Protein AF-A0A6P0XA49-F1 (afdb_monomer)

Sequence (57 aa):
MSKSINDAGWGQFLTILTVKAGNAGQKTIAVNPKNTSQDCSNCGEKVPKELSQRIHS

pLDDT: mean 82.73, std 12.51, range [44.12, 97.19]

Foldseek 3Di:
DCPVVVVVVVVVVVVVVQVVQVVVVHGDDDDDPPQPVQQDPVPRDGHDDDPVRPDDD

Structure (mmCIF, N/CA/C/O backbone):
data_AF-A0A6P0XA49-F1
#
_entry.id   AF-A0A6P0XA49-F1
#
loop_
_atom_site.group_PDB
_atom_site.id
_atom_site.type_symbol
_atom_site.label_atom_id
_atom_site.label_alt_id
_atom_site.label_comp_id
_atom_site.label_asym_id
_atom_site.label_entity_id
_atom_site.label_seq_id
_atom_site.pdbx_PDB_ins_code
_atom_site.Cartn_x
_atom_site.Cartn_y
_atom_site.Cartn_z
_atom_site.occupancy
_atom_site.B_iso_or_equiv
_atom_site.auth_seq_id
_atom_site.auth_comp_id
_atom_site.auth_asym_id
_atom_site.auth_atom_id
_atom_site.pdbx_PDB_model_num
ATOM 1 N N . MET A 1 1 ? 4.799 14.204 18.262 1.00 44.12 1 MET A N 1
ATOM 2 C CA . MET A 1 1 ? 5.944 14.303 17.326 1.00 44.12 1 MET A CA 1
ATOM 3 C C . MET A 1 1 ? 6.037 13.173 16.283 1.00 44.12 1 MET A C 1
ATOM 5 O O . MET A 1 1 ? 6.897 13.258 15.424 1.00 44.12 1 MET A O 1
ATOM 9 N N . SER A 1 2 ? 5.193 12.131 16.303 1.00 52.06 2 SER A N 1
ATOM 10 C CA . SER A 1 2 ? 5.404 10.893 15.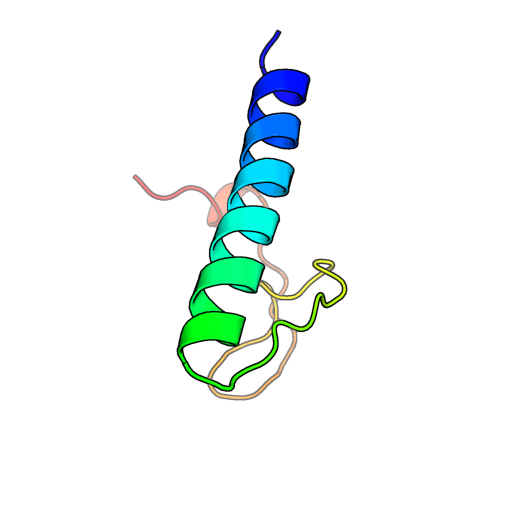519 1.00 52.06 2 SER A CA 1
ATOM 11 C C . SER A 1 2 ? 4.563 10.739 14.243 1.00 52.06 2 SER A C 1
ATOM 13 O O . SER A 1 2 ? 4.839 9.850 13.446 1.00 52.06 2 SER A O 1
ATOM 15 N N . LYS A 1 3 ? 3.549 11.586 14.016 1.00 53.09 3 LYS A N 1
ATOM 16 C CA . LYS A 1 3 ? 2.637 11.434 12.866 1.00 5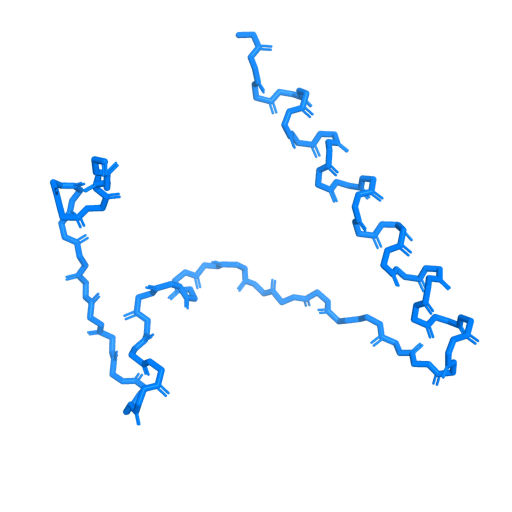3.09 3 LYS A CA 1
ATOM 17 C C . LYS A 1 3 ? 3.341 11.690 11.529 1.00 53.09 3 LYS A C 1
ATOM 19 O O . LYS A 1 3 ? 3.175 10.909 10.607 1.00 53.09 3 LYS A O 1
ATOM 24 N N . SER A 1 4 ? 4.186 12.720 11.463 1.00 59.06 4 SER A N 1
ATOM 25 C CA . SER A 1 4 ? 4.868 13.135 10.229 1.00 59.06 4 SER A CA 1
ATOM 26 C C . SER A 1 4 ? 5.942 12.144 9.764 1.00 59.06 4 SER A C 1
ATOM 28 O O . SER A 1 4 ? 6.079 11.911 8.570 1.00 59.06 4 SER A O 1
ATOM 30 N N . ILE A 1 5 ? 6.677 11.528 10.699 1.00 59.03 5 ILE A N 1
ATOM 31 C CA . ILE A 1 5 ? 7.665 10.477 10.386 1.00 59.03 5 ILE A CA 1
ATOM 32 C C . ILE A 1 5 ? 6.956 9.220 9.874 1.00 59.03 5 ILE A C 1
ATOM 34 O O . ILE A 1 5 ? 7.399 8.608 8.905 1.00 59.03 5 ILE A O 1
ATOM 38 N N . ASN A 1 6 ? 5.831 8.859 10.497 1.00 60.09 6 ASN A N 1
ATOM 39 C CA . ASN A 1 6 ? 5.047 7.700 10.087 1.00 60.09 6 ASN A CA 1
ATOM 40 C C . ASN A 1 6 ? 4.412 7.905 8.698 1.00 60.09 6 ASN A C 1
ATOM 42 O O . ASN A 1 6 ? 4.418 6.984 7.888 1.00 60.09 6 ASN A O 1
ATOM 46 N N . ASP A 1 7 ? 3.932 9.116 8.398 1.00 64.62 7 ASP A N 1
ATOM 47 C CA . ASP A 1 7 ? 3.411 9.488 7.072 1.00 64.62 7 ASP A CA 1
ATOM 48 C C . ASP A 1 7 ? 4.502 9.439 5.987 1.00 64.62 7 ASP A C 1
ATOM 50 O O . ASP A 1 7 ? 4.286 8.884 4.908 1.00 64.62 7 ASP A O 1
ATOM 54 N N . ALA A 1 8 ? 5.703 9.952 6.289 1.00 70.62 8 ALA A N 1
ATOM 55 C CA . ALA A 1 8 ? 6.837 9.914 5.364 1.00 70.62 8 ALA A CA 1
ATOM 56 C C . ALA A 1 8 ? 7.263 8.472 5.023 1.00 70.62 8 ALA A C 1
ATOM 58 O O . ALA A 1 8 ? 7.575 8.174 3.866 1.00 70.62 8 ALA A O 1
ATOM 59 N N . GLY A 1 9 ? 7.213 7.561 6.003 1.00 82.69 9 GLY A N 1
ATOM 60 C CA . GLY A 1 9 ? 7.535 6.145 5.806 1.00 82.69 9 GLY A CA 1
ATOM 61 C C . GLY A 1 9 ? 6.610 5.447 4.804 1.00 82.69 9 GLY A C 1
ATOM 62 O O . GLY A 1 9 ? 7.082 4.705 3.941 1.00 82.69 9 GLY A O 1
ATOM 63 N N . TRP A 1 10 ? 5.304 5.732 4.851 1.00 84.50 10 TRP A N 1
ATOM 64 C CA . TRP A 1 10 ? 4.338 5.162 3.904 1.00 84.50 10 TRP A CA 1
ATOM 65 C C . TRP A 1 10 ? 4.561 5.649 2.470 1.00 84.50 10 TRP A C 1
ATOM 67 O O . TRP A 1 10 ? 4.517 4.841 1.539 1.00 84.50 10 TRP A O 1
ATOM 77 N N . GLY A 1 11 ? 4.863 6.937 2.278 1.00 87.44 11 GLY A N 1
ATOM 78 C CA . GLY A 1 11 ? 5.1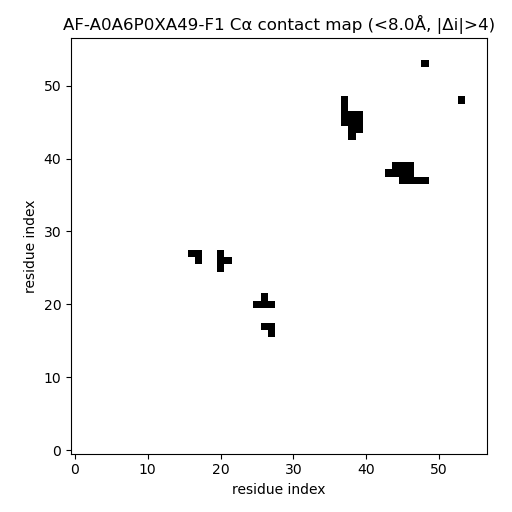94 7.474 0.953 1.00 87.44 11 GLY A CA 1
ATOM 79 C C . GLY A 1 11 ? 6.436 6.809 0.345 1.00 87.44 11 GLY A C 1
ATOM 80 O O . GLY A 1 11 ? 6.435 6.396 -0.822 1.00 87.44 11 GLY A O 1
ATOM 81 N N . GLN A 1 12 ? 7.483 6.625 1.155 1.00 91.00 12 GLN A N 1
ATOM 82 C CA . GLN A 1 12 ? 8.707 5.949 0.722 1.00 91.00 12 GLN A CA 1
ATOM 83 C C . GLN A 1 12 ? 8.461 4.466 0.403 1.00 91.00 12 GLN A C 1
ATOM 85 O O . GLN A 1 12 ? 8.947 3.962 -0.611 1.00 91.00 12 GLN A O 1
ATOM 90 N N . PHE A 1 13 ? 7.655 3.779 1.213 1.00 90.44 13 PHE A N 1
ATOM 91 C CA . PHE A 1 13 ? 7.277 2.386 0.980 1.00 90.44 13 PHE A CA 1
ATOM 92 C C . PHE A 1 13 ? 6.545 2.188 -0.359 1.00 90.44 13 PHE A C 1
ATOM 94 O O . PHE A 1 13 ? 6.912 1.305 -1.138 1.00 90.44 13 PHE A O 1
ATOM 101 N N . LEU A 1 14 ? 5.570 3.047 -0.680 1.00 91.19 14 LEU A N 1
ATOM 102 C CA . LEU A 1 14 ? 4.850 3.000 -1.963 1.00 91.19 14 LEU A CA 1
ATOM 103 C C . LEU A 1 14 ? 5.777 3.237 -3.164 1.00 91.19 14 LEU A C 1
ATOM 105 O O . LEU A 1 14 ? 5.627 2.595 -4.210 1.00 91.19 14 LEU A O 1
ATOM 109 N N . THR A 1 15 ? 6.765 4.118 -3.006 1.00 93.19 15 THR A N 1
ATOM 110 C CA . THR A 1 15 ? 7.778 4.380 -4.040 1.00 93.19 15 THR A CA 1
ATOM 111 C C . THR A 1 15 ? 8.614 3.130 -4.310 1.00 93.19 15 THR A C 1
ATOM 113 O O . THR A 1 15 ? 8.758 2.712 -5.460 1.00 93.19 15 THR A O 1
ATOM 116 N N . ILE A 1 16 ? 9.109 2.481 -3.250 1.00 95.06 16 ILE A N 1
ATOM 117 C CA . ILE A 1 16 ? 9.897 1.245 -3.356 1.00 95.06 16 ILE A CA 1
ATOM 118 C C . ILE A 1 16 ? 9.086 0.138 -4.040 1.00 95.06 16 ILE A C 1
ATOM 120 O O . ILE A 1 16 ? 9.597 -0.514 -4.954 1.00 95.06 16 ILE A O 1
ATOM 124 N N . LEU A 1 17 ? 7.824 -0.059 -3.639 1.00 95.38 17 LEU A N 1
ATOM 125 C CA . LEU A 1 17 ? 6.941 -1.057 -4.250 1.00 95.38 17 LEU A CA 1
ATOM 126 C C . LEU A 1 17 ? 6.751 -0.815 -5.748 1.00 95.38 17 LEU A C 1
ATOM 128 O O . LEU A 1 17 ? 6.817 -1.758 -6.531 1.00 95.38 17 LEU A O 1
ATOM 132 N N . THR A 1 18 ? 6.559 0.440 -6.150 1.00 95.31 18 THR A N 1
ATOM 133 C CA . THR A 1 18 ? 6.354 0.802 -7.559 1.00 95.31 18 THR A CA 1
ATOM 134 C C . THR A 1 18 ? 7.581 0.460 -8.403 1.00 95.31 18 THR A C 1
ATOM 136 O O . THR A 1 18 ? 7.449 -0.152 -9.463 1.00 95.31 18 THR A O 1
ATOM 139 N N . VAL A 1 19 ? 8.785 0.764 -7.905 1.00 96.94 19 VAL A N 1
ATOM 140 C CA . VAL A 1 19 ? 10.043 0.405 -8.582 1.00 96.94 19 VAL A CA 1
ATOM 141 C C . VAL A 1 19 ? 10.205 -1.114 -8.681 1.00 96.94 19 VAL A C 1
ATOM 143 O O . VAL A 1 19 ? 10.527 -1.641 -9.744 1.00 96.94 19 VAL A O 1
ATOM 146 N N . LYS A 1 20 ? 9.967 -1.845 -7.586 1.00 97.00 20 LYS A N 1
ATOM 147 C CA . LYS A 1 20 ? 10.129 -3.307 -7.558 1.00 97.00 20 LYS A CA 1
ATOM 148 C C . LYS A 1 20 ? 9.115 -4.025 -8.447 1.00 97.00 20 LYS A C 1
ATOM 150 O O . LYS A 1 20 ? 9.501 -4.960 -9.143 1.00 97.00 20 LYS A O 1
ATOM 155 N N . ALA A 1 21 ? 7.864 -3.568 -8.467 1.00 96.31 21 ALA A N 1
ATOM 156 C CA . ALA A 1 21 ? 6.843 -4.085 -9.370 1.00 96.31 21 ALA A CA 1
ATOM 157 C C . ALA A 1 21 ? 7.227 -3.828 -10.834 1.00 96.31 21 ALA A C 1
ATOM 159 O O . ALA A 1 21 ? 7.198 -4.763 -11.630 1.00 96.31 21 ALA A O 1
ATOM 160 N N . GLY A 1 22 ? 7.683 -2.614 -11.169 1.00 96.62 22 GLY A N 1
ATOM 161 C CA . GLY A 1 22 ? 8.152 -2.280 -12.517 1.00 96.62 22 GLY A CA 1
ATOM 162 C C . GLY A 1 22 ? 9.295 -3.182 -12.992 1.00 96.62 22 GLY A C 1
ATOM 163 O O . GLY A 1 22 ? 9.238 -3.709 -14.101 1.00 96.62 22 GLY A O 1
ATOM 164 N N . ASN A 1 23 ? 10.275 -3.459 -12.125 1.00 97.12 23 ASN A N 1
ATOM 165 C CA . ASN A 1 23 ? 11.375 -4.387 -12.426 1.00 97.12 23 ASN A CA 1
ATOM 166 C C . ASN A 1 23 ? 10.903 -5.827 -12.696 1.00 97.12 23 ASN A C 1
ATOM 168 O O . ASN A 1 23 ? 11.584 -6.570 -13.395 1.00 97.12 23 ASN A O 1
ATOM 172 N N . ALA A 1 24 ? 9.753 -6.224 -12.147 1.00 97.19 24 ALA A N 1
ATOM 173 C CA . ALA A 1 24 ? 9.135 -7.529 -12.366 1.00 97.19 24 ALA A CA 1
ATOM 174 C C . ALA A 1 24 ? 8.110 -7.534 -13.520 1.00 97.19 24 ALA A C 1
ATOM 176 O O . ALA A 1 24 ? 7.418 -8.532 -13.714 1.00 97.19 24 ALA A O 1
ATOM 177 N N . GLY A 1 25 ? 7.958 -6.428 -14.263 1.00 96.81 25 GLY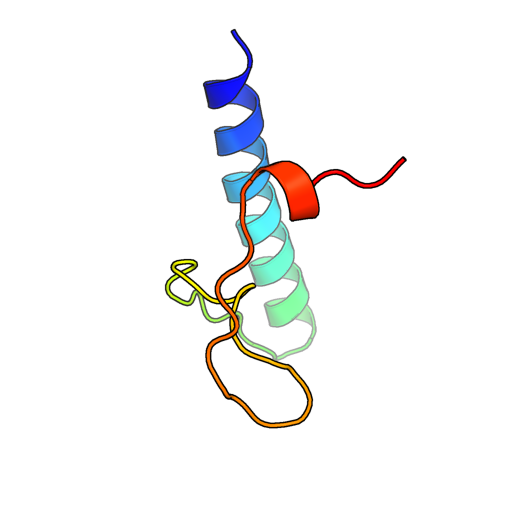 A N 1
ATOM 178 C CA . GLY A 1 25 ? 6.922 -6.285 -15.294 1.00 96.81 25 GLY A CA 1
ATOM 179 C C . GLY A 1 25 ? 5.495 -6.164 -14.736 1.00 96.81 25 GLY A C 1
ATOM 180 O O . GLY A 1 25 ? 4.524 -6.373 -15.461 1.00 96.81 25 GLY A O 1
ATOM 181 N N . GLN A 1 26 ? 5.355 -5.837 -13.450 1.00 96.81 26 GLN A N 1
ATOM 182 C CA . GLN A 1 26 ? 4.086 -5.664 -12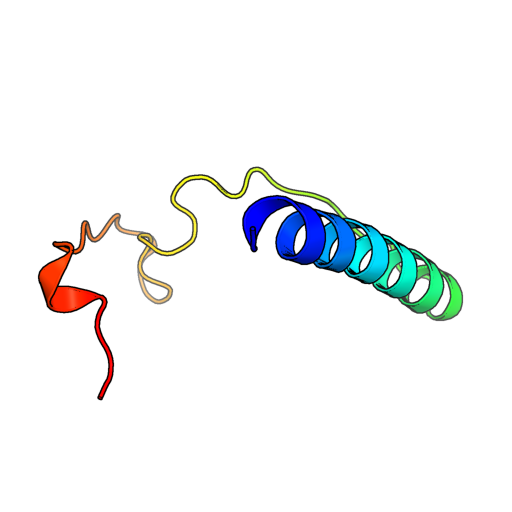.743 1.00 96.81 26 GLN A CA 1
ATOM 183 C C . GLN A 1 26 ? 3.780 -4.183 -12.462 1.00 96.81 26 GLN A C 1
ATOM 185 O O . GLN A 1 26 ? 4.599 -3.293 -12.690 1.00 96.81 26 GLN A O 1
ATOM 190 N N . LYS A 1 27 ? 2.574 -3.910 -11.948 1.00 93.81 27 LYS A N 1
ATOM 191 C CA . LYS A 1 27 ? 2.114 -2.569 -11.557 1.00 93.81 27 LYS A CA 1
ATOM 192 C C . LYS A 1 27 ? 1.524 -2.590 -10.152 1.00 93.81 27 LYS A C 1
ATOM 194 O O . LYS A 1 27 ? 0.851 -3.543 -9.772 1.00 93.81 27 LYS A O 1
ATOM 199 N N . THR A 1 28 ? 1.746 -1.516 -9.404 1.00 93.81 28 THR A N 1
ATOM 200 C CA . THR A 1 28 ? 1.110 -1.265 -8.107 1.00 93.81 28 THR A CA 1
ATOM 201 C C . THR A 1 28 ? -0.207 -0.512 -8.303 1.00 93.81 28 THR A C 1
ATOM 203 O O . THR A 1 28 ? -0.310 0.357 -9.167 1.00 93.81 28 THR A O 1
ATOM 206 N N . ILE A 1 29 ? -1.228 -0.840 -7.504 1.00 91.75 29 ILE A N 1
ATOM 207 C CA . ILE A 1 29 ? -2.522 -0.143 -7.501 1.00 91.75 29 ILE A CA 1
ATOM 208 C C . ILE A 1 29 ? -2.813 0.298 -6.070 1.00 91.75 29 ILE A C 1
ATOM 210 O O . ILE A 1 29 ? -2.916 -0.530 -5.166 1.00 91.75 29 ILE A O 1
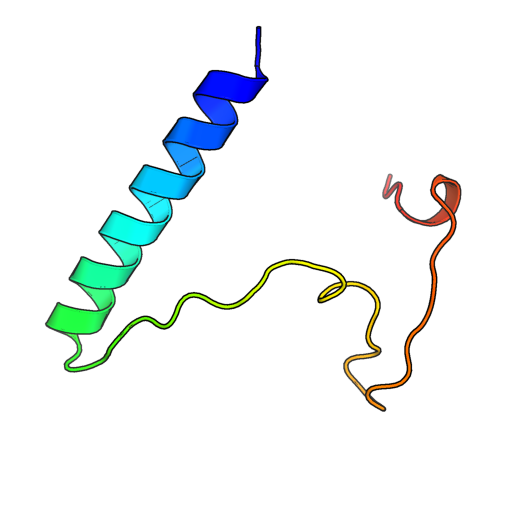ATOM 214 N N . ALA A 1 30 ? -2.938 1.607 -5.864 1.00 88.19 30 ALA A N 1
ATOM 215 C CA . ALA A 1 30 ? -3.380 2.153 -4.590 1.00 88.19 30 ALA A CA 1
ATOM 216 C C . ALA A 1 30 ? -4.903 2.008 -4.467 1.00 88.19 30 ALA A C 1
ATOM 218 O O . ALA A 1 30 ? -5.642 2.354 -5.389 1.00 88.19 30 ALA A O 1
ATOM 219 N N . VAL A 1 31 ? -5.367 1.515 -3.320 1.00 87.19 31 VAL A N 1
ATOM 220 C CA . VAL A 1 31 ? -6.795 1.367 -3.008 1.00 87.19 31 VAL A CA 1
ATOM 221 C C . VAL A 1 31 ? -7.155 2.199 -1.784 1.00 87.19 31 VAL A C 1
ATOM 223 O O . VAL A 1 31 ? -6.292 2.540 -0.976 1.00 87.19 31 VAL A O 1
ATOM 226 N N . ASN A 1 32 ? -8.438 2.534 -1.639 1.00 84.81 32 ASN A N 1
ATOM 227 C CA . ASN A 1 32 ? -8.924 3.248 -0.464 1.00 84.81 32 ASN A CA 1
ATOM 228 C C . ASN A 1 32 ? -8.690 2.391 0.799 1.00 84.81 32 ASN A C 1
ATOM 230 O O . ASN A 1 32 ? -9.245 1.296 0.884 1.00 84.81 32 ASN A O 1
ATOM 234 N N . PRO A 1 33 ? -7.916 2.866 1.793 1.00 82.12 33 PRO A N 1
ATOM 235 C CA . PRO A 1 33 ? -7.598 2.080 2.987 1.00 82.12 33 PRO A CA 1
ATOM 236 C C . PRO A 1 33 ? -8.767 1.972 3.979 1.00 82.12 33 PRO A C 1
ATOM 238 O O . PRO A 1 33 ? -8.660 1.292 5.000 1.00 82.12 33 PRO A O 1
ATOM 241 N N . LYS A 1 34 ? -9.883 2.670 3.743 1.00 82.25 34 LYS A N 1
ATOM 242 C CA . LYS A 1 34 ? -11.006 2.712 4.680 1.00 82.25 34 LYS A CA 1
ATOM 243 C C . LYS A 1 34 ? -11.685 1.340 4.786 1.00 82.25 34 LYS A C 1
ATOM 245 O O . LYS A 1 34 ? -12.149 0.794 3.794 1.00 82.25 34 LYS A O 1
ATOM 250 N N . ASN A 1 35 ? -11.828 0.851 6.020 1.00 77.62 35 ASN A N 1
ATOM 251 C CA . ASN A 1 35 ? -12.570 -0.360 6.405 1.00 77.62 35 ASN A CA 1
ATOM 252 C C . ASN A 1 35 ? -12.038 -1.707 5.880 1.00 77.62 35 ASN A C 1
ATOM 254 O O . ASN A 1 35 ? -12.696 -2.717 6.107 1.00 77.62 35 ASN A O 1
ATOM 258 N N . THR A 1 36 ? -10.852 -1.766 5.272 1.00 80.00 36 THR A N 1
ATOM 259 C CA . THR A 1 36 ? -10.312 -3.016 4.696 1.00 80.00 36 THR A CA 1
ATOM 260 C C . THR A 1 36 ? -9.957 -4.084 5.737 1.00 80.00 36 THR A C 1
ATOM 262 O O . THR A 1 36 ? -9.873 -5.259 5.407 1.00 80.00 36 THR A O 1
ATOM 265 N N . SER A 1 37 ? -9.774 -3.704 7.005 1.00 79.50 37 SER A N 1
ATOM 266 C CA . SER A 1 37 ? -9.459 -4.621 8.112 1.00 79.50 37 SER A CA 1
ATOM 267 C C . SER A 1 37 ? -10.682 -5.157 8.863 1.00 79.50 37 SER A C 1
ATOM 269 O O . SER A 1 37 ? -10.528 -5.929 9.812 1.00 79.50 37 SER A O 1
ATOM 271 N N . GLN A 1 38 ? -11.885 -4.714 8.488 1.00 83.50 38 GLN A N 1
ATOM 272 C CA . GLN A 1 38 ? -13.133 -5.136 9.129 1.00 83.50 38 GLN A CA 1
ATOM 273 C C . GLN A 1 38 ? -13.855 -6.222 8.342 1.00 83.50 38 GLN A C 1
ATOM 275 O O . GLN A 1 38 ? -14.725 -6.879 8.898 1.00 83.50 38 GLN A O 1
ATOM 280 N N . ASP A 1 39 ? -13.515 -6.419 7.075 1.00 85.25 39 ASP A N 1
ATOM 281 C CA . ASP A 1 39 ? -14.179 -7.421 6.257 1.00 85.25 39 ASP A CA 1
ATOM 282 C C . ASP A 1 39 ? -13.540 -8.792 6.529 1.00 85.25 39 ASP A C 1
ATOM 284 O O . ASP A 1 39 ? -12.314 -8.943 6.556 1.00 85.25 39 ASP A O 1
ATOM 288 N N . CYS A 1 40 ? -14.372 -9.796 6.800 1.00 81.81 40 CYS A N 1
ATOM 289 C CA . CYS A 1 40 ? -13.911 -11.153 7.066 1.00 81.81 40 CYS A CA 1
ATOM 290 C C . CYS A 1 40 ? -13.251 -11.739 5.810 1.00 81.81 40 CYS A C 1
ATOM 292 O O . CYS A 1 40 ? -13.893 -11.845 4.769 1.00 81.81 40 CYS A O 1
ATOM 294 N N . SER A 1 41 ? -12.002 -12.202 5.905 1.00 84.19 41 SER A N 1
ATOM 295 C CA . SER A 1 41 ? -11.285 -12.796 4.763 1.00 84.19 41 SER A CA 1
ATOM 296 C C . SER A 1 41 ? -11.909 -14.097 4.244 1.00 84.19 41 SER A C 1
ATOM 298 O O . SER A 1 41 ? -11.633 -14.488 3.115 1.00 84.19 41 SER A O 1
ATOM 300 N N . ASN A 1 42 ? -12.742 -14.762 5.052 1.00 86.62 42 ASN A N 1
ATOM 301 C CA . ASN A 1 42 ? -13.416 -16.004 4.676 1.00 86.62 42 ASN A CA 1
ATOM 302 C C . ASN A 1 42 ? -14.760 -15.775 3.964 1.00 86.62 42 ASN A C 1
ATOM 304 O O . ASN A 1 42 ? -15.098 -16.523 3.055 1.00 86.62 42 ASN A O 1
ATOM 308 N N . CYS A 1 43 ? -15.546 -14.777 4.383 1.00 87.62 43 CYS A N 1
ATOM 309 C CA . CYS A 1 43 ? -16.921 -14.597 3.892 1.00 87.62 43 CYS A CA 1
ATOM 310 C C . CYS A 1 43 ? -17.256 -13.189 3.379 1.00 87.62 43 CYS A C 1
ATOM 312 O O . CYS A 1 43 ? -18.353 -12.989 2.873 1.00 87.62 43 CYS A O 1
ATOM 314 N N . GLY A 1 44 ? -16.353 -12.213 3.500 1.00 84.44 44 GLY A N 1
ATOM 315 C CA . GLY A 1 44 ? -16.558 -10.834 3.041 1.00 84.44 44 GLY A CA 1
ATOM 316 C C . GLY A 1 44 ? -17.491 -9.984 3.911 1.00 84.44 44 GLY A C 1
ATOM 317 O O . GLY A 1 44 ? -17.622 -8.790 3.662 1.00 84.44 44 GLY A O 1
ATOM 318 N N . GLU A 1 45 ? -18.112 -10.566 4.939 1.00 87.12 45 GLU A N 1
ATOM 319 C CA . GLU A 1 45 ? -19.017 -9.849 5.838 1.00 87.12 45 GLU A CA 1
ATOM 320 C C . GLU A 1 45 ? -18.257 -8.809 6.670 1.00 87.12 45 GLU A C 1
ATOM 322 O O . GLU A 1 45 ? -17.139 -9.066 7.138 1.00 87.12 45 GLU A O 1
ATOM 327 N N . LYS A 1 46 ? -18.873 -7.644 6.895 1.00 85.62 46 LYS A N 1
ATOM 328 C CA . LYS A 1 46 ? -18.281 -6.601 7.733 1.00 85.62 46 LYS A CA 1
ATOM 329 C C . LYS A 1 46 ? -18.417 -6.986 9.204 1.00 85.62 46 LYS A C 1
ATOM 331 O O . LYS A 1 46 ? -19.513 -7.018 9.752 1.00 85.62 46 LYS A O 1
ATOM 336 N N . VAL A 1 47 ? -17.285 -7.214 9.859 1.00 86.19 47 VAL A N 1
ATOM 337 C CA . VAL A 1 47 ? -17.182 -7.549 11.281 1.00 86.19 47 VAL A CA 1
ATOM 338 C C . VAL A 1 47 ? -16.627 -6.333 12.034 1.00 86.19 47 VAL A C 1
ATOM 340 O O . VAL A 1 47 ? -15.405 -6.187 12.168 1.00 86.19 47 VAL A O 1
ATOM 343 N N . PRO A 1 48 ? -17.490 -5.413 12.509 1.00 84.38 48 PRO A N 1
ATOM 344 C CA . PRO A 1 48 ? -17.038 -4.284 13.309 1.00 84.38 48 PRO A CA 1
ATOM 345 C C . PRO A 1 48 ? -16.405 -4.799 14.606 1.00 84.38 48 PRO A C 1
ATOM 347 O O . PRO A 1 48 ? -17.012 -5.557 15.356 1.00 84.38 48 PRO A O 1
ATOM 350 N N . LYS A 1 49 ? -15.157 -4.391 14.858 1.00 80.06 49 LYS A N 1
ATOM 351 C CA . LYS A 1 49 ? -14.425 -4.705 16.092 1.00 80.06 49 LYS A CA 1
ATOM 352 C C . LYS A 1 49 ? -14.376 -3.478 16.983 1.00 80.06 49 LYS A C 1
ATOM 354 O O . LYS A 1 49 ? -13.927 -2.420 16.522 1.00 80.06 49 LYS A O 1
ATOM 359 N N . GLU A 1 50 ? -14.748 -3.633 18.244 1.00 83.69 50 GLU A N 1
ATOM 360 C CA . GLU A 1 50 ? -14.575 -2.594 19.259 1.00 83.69 50 GLU A CA 1
ATOM 361 C C . GLU A 1 50 ? -13.090 -2.282 19.472 1.00 83.69 50 GLU A C 1
ATOM 363 O O . GLU A 1 50 ? -12.223 -3.122 19.221 1.00 83.69 50 GLU A O 1
ATOM 368 N N . LEU A 1 51 ? -12.768 -1.067 19.930 1.00 80.12 51 LEU A N 1
ATOM 369 C CA . LEU A 1 51 ? -11.370 -0.656 20.142 1.00 80.12 51 LEU A CA 1
ATOM 370 C C . LEU A 1 51 ? -10.629 -1.591 21.110 1.00 80.12 51 LEU A C 1
ATOM 372 O O . LEU A 1 51 ? -9.462 -1.903 20.881 1.00 80.12 51 LEU A O 1
ATOM 376 N N . SER A 1 52 ? -11.322 -2.090 22.136 1.00 82.25 52 SER A N 1
ATOM 377 C CA . SER A 1 52 ? -10.791 -3.052 23.110 1.00 82.25 52 SER A CA 1
ATOM 378 C C . SER A 1 52 ? -10.362 -4.380 22.480 1.00 82.25 52 SER A C 1
ATOM 380 O O . SER A 1 52 ? -9.422 -5.007 22.955 1.00 82.25 52 SER A O 1
ATOM 382 N N . GLN A 1 53 ? -10.998 -4.790 21.382 1.00 80.00 53 GLN A N 1
ATOM 383 C CA . GLN A 1 53 ? -10.711 -6.045 20.680 1.00 80.00 53 GLN A CA 1
ATOM 384 C C . GLN A 1 53 ? -9.546 -5.932 19.685 1.00 80.00 53 GLN A C 1
ATOM 386 O O . GLN A 1 53 ? -9.171 -6.926 19.066 1.00 80.00 53 GLN A O 1
ATOM 391 N N . ARG A 1 54 ? -9.000 -4.7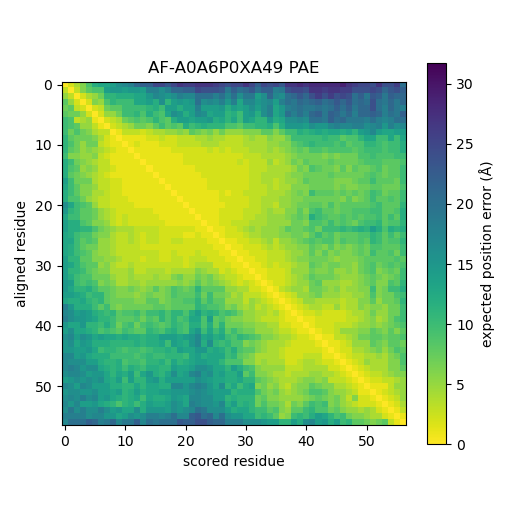27 19.476 1.00 74.75 54 ARG A N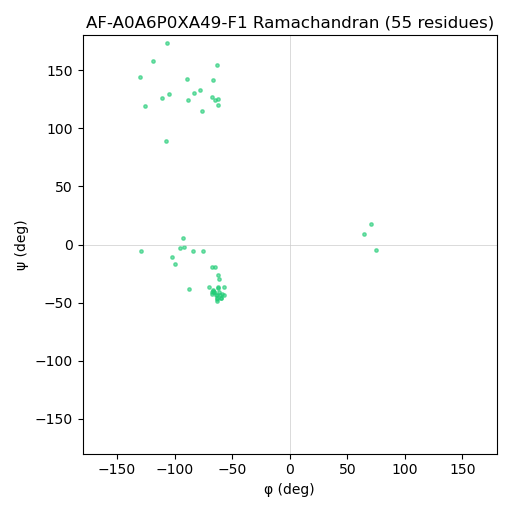 1
ATOM 392 C CA . ARG A 1 54 ? -7.913 -4.468 18.513 1.00 74.75 54 ARG A CA 1
ATOM 393 C C . ARG A 1 54 ? -6.522 -4.483 19.155 1.00 74.75 54 ARG A C 1
ATOM 395 O O . AR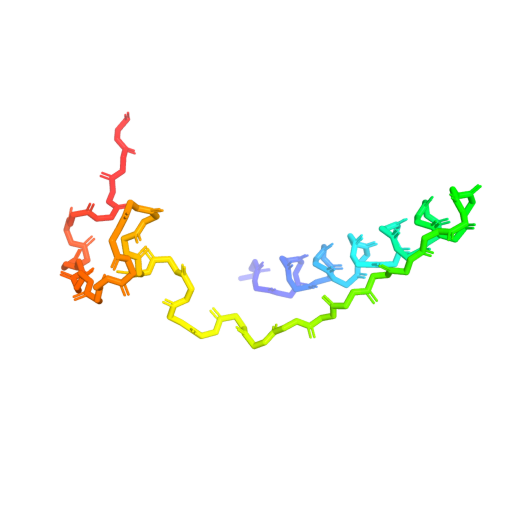G A 1 54 ? -5.538 -4.293 18.447 1.00 74.75 54 ARG A O 1
ATOM 402 N N . ILE A 1 55 ? -6.436 -4.661 20.475 1.00 78.31 55 ILE A N 1
ATOM 403 C CA . ILE A 1 55 ? -5.172 -4.743 21.214 1.00 78.31 55 ILE A CA 1
ATOM 404 C C . ILE A 1 55 ? -4.716 -6.206 21.228 1.00 78.31 55 ILE A C 1
ATOM 406 O O . ILE A 1 55 ? -5.456 -7.081 21.669 1.00 78.31 55 ILE A O 1
ATOM 410 N N . HIS A 1 56 ? -3.498 -6.463 20.754 1.00 70.38 56 HIS A N 1
ATOM 411 C CA . HIS A 1 56 ? -2.843 -7.769 20.819 1.00 70.38 56 HIS A CA 1
ATOM 412 C C . HIS A 1 56 ? -1.672 -7.668 21.808 1.00 70.38 56 HIS A C 1
ATOM 414 O O . HIS A 1 56 ? -0.869 -6.742 21.684 1.00 70.38 56 HIS A O 1
ATOM 420 N N . SER A 1 57 ? -1.632 -8.553 22.810 1.00 64.81 57 SER A N 1
ATOM 421 C CA . SER A 1 57 ? -0.567 -8.655 23.824 1.00 64.81 57 SER A CA 1
ATOM 422 C C . SER A 1 57 ? 0.641 -9.428 23.321 1.00 64.81 57 SER A C 1
ATOM 424 O O . SER A 1 57 ? 0.392 -10.475 22.678 1.00 64.81 57 SER A O 1
#

Secondary structure (DSSP, 8-state):
--HHHHHHHHHHHHHHHHHHHHHTT--------TTTTTB-TTT--B----GGGG---

Solvent-accessible surface area (backbone atoms only — not comparable to full-atom values): 3789 Å² total; per-residue (Å²): 138,63,66,66,61,55,52,52,50,53,57,53,49,54,51,53,49,41,54,55,26,48,78,70,77,45,80,76,80,93,72,83,77,76,70,68,87,31,40,37,92,89,76,63,50,78,50,88,72,58,77,82,73,70,68,83,133

Radius of gyration: 15.8 Å; Cα contacts (8 Å, |Δi|>4): 19; chains: 1; bounding box: 30×30×39 Å

Mean predicted aligned error: 8.17 Å